Protein AF-A0A963MP16-F1 (afdb_monomer_lite)

Foldseek 3Di:
DLLVVLLLCLLQQAANVVSNVVCVVCVVVVVVVPPVSVVVSVVVSVVSQVVQCVVPVPCPFSNVLSCQLVLQLQLLCVLVDHPPDRSSLSSLLSNLLQAQLCVVVVLEHPVQSVSSVVSSVSSVHQNAGAPPALVSSVVSSQPPPQQDPNFRFHWHGSDGNHIDTDRPRDSVSSSVSNVVRHD

Radius of gyration: 15.46 Å; chains: 1; bounding box: 33×34×42 Å

Structure (mmCIF, N/CA/C/O backbone):
data_AF-A0A963MP16-F1
#
_entry.id   AF-A0A963MP16-F1
#
loop_
_atom_site.group_PDB
_atom_site.id
_atom_site.type_symbol
_atom_site.label_atom_id
_atom_site.label_alt_id
_atom_site.label_comp_id
_atom_site.label_asym_id
_atom_site.label_entity_id
_atom_site.label_seq_id
_atom_site.pdbx_PDB_ins_code
_atom_site.Cartn_x
_atom_site.Cartn_y
_atom_site.Cartn_z
_atom_site.occupancy
_atom_site.B_iso_or_equiv
_atom_site.auth_seq_id
_atom_site.auth_comp_id
_atom_site.auth_asym_id
_atom_site.auth_atom_id
_atom_site.pdbx_PDB_model_num
ATOM 1 N N . LEU A 1 1 ? 16.593 -1.625 -4.462 1.00 77.81 1 LEU A N 1
ATOM 2 C CA . LEU A 1 1 ? 15.639 -1.790 -5.583 1.00 77.81 1 LEU A CA 1
ATOM 3 C C . LEU A 1 1 ? 14.272 -2.203 -5.059 1.00 77.81 1 LEU A C 1
ATOM 5 O O . LEU A 1 1 ? 13.375 -1.383 -5.154 1.00 77.81 1 LEU A O 1
ATOM 9 N N . SER A 1 2 ? 14.132 -3.380 -4.435 1.00 82.12 2 SER A N 1
ATOM 10 C CA . SER A 1 2 ? 12.844 -3.868 -3.907 1.00 82.12 2 SER A CA 1
ATOM 11 C C . SER A 1 2 ? 12.132 -2.881 -2.979 1.00 82.12 2 SER A C 1
ATOM 13 O O . SER A 1 2 ? 10.972 -2.588 -3.225 1.00 82.12 2 SER A O 1
ATOM 15 N N . ALA A 1 3 ? 12.824 -2.253 -2.020 1.00 86.00 3 ALA A N 1
ATOM 16 C CA . ALA A 1 3 ? 12.218 -1.213 -1.175 1.00 86.00 3 ALA A CA 1
ATOM 17 C C . ALA A 1 3 ? 11.587 -0.050 -1.979 1.00 86.00 3 ALA A C 1
ATOM 19 O O . ALA A 1 3 ? 10.528 0.448 -1.624 1.00 86.00 3 ALA A O 1
ATOM 20 N N . GLY A 1 4 ? 12.177 0.348 -3.111 1.00 91.06 4 GLY A N 1
ATOM 21 C CA . GLY A 1 4 ? 11.581 1.367 -3.983 1.00 91.06 4 GLY A CA 1
ATOM 22 C C . GLY A 1 4 ? 10.339 0.875 -4.736 1.00 91.06 4 GLY A C 1
ATOM 23 O O . GLY A 1 4 ? 9.457 1.671 -5.034 1.00 91.06 4 GLY A O 1
ATOM 24 N N . LEU A 1 5 ? 10.232 -0.431 -5.013 1.00 95.44 5 LEU A N 1
ATOM 25 C CA . LEU A 1 5 ? 9.062 -1.011 -5.681 1.00 95.44 5 LEU A CA 1
ATOM 26 C C . LEU A 1 5 ? 7.805 -0.962 -4.808 1.00 95.44 5 LEU A C 1
ATOM 28 O O . LEU A 1 5 ? 6.713 -0.928 -5.363 1.00 95.44 5 LEU A O 1
ATOM 32 N N . ALA A 1 6 ? 7.938 -0.894 -3.479 1.00 97.06 6 ALA A N 1
ATOM 33 C CA . ALA A 1 6 ? 6.789 -0.737 -2.587 1.00 97.06 6 ALA A CA 1
ATOM 34 C C . ALA A 1 6 ? 5.998 0.543 -2.907 1.00 97.06 6 ALA A C 1
ATOM 36 O O . ALA A 1 6 ? 4.781 0.512 -3.080 1.00 97.06 6 ALA A O 1
ATOM 37 N N . GLU A 1 7 ? 6.716 1.651 -3.090 1.00 96.38 7 GLU A N 1
ATOM 38 C CA . GLU A 1 7 ? 6.156 2.945 -3.483 1.00 96.38 7 GLU A CA 1
ATOM 39 C C . GLU A 1 7 ? 5.558 2.923 -4.895 1.00 96.38 7 GLU A C 1
ATOM 41 O O . GLU A 1 7 ? 4.523 3.537 -5.145 1.00 96.38 7 GLU A O 1
ATOM 46 N N . VAL A 1 8 ? 6.183 2.188 -5.819 1.00 97.56 8 VAL A N 1
ATOM 47 C CA . VAL A 1 8 ? 5.689 2.039 -7.196 1.00 97.56 8 VAL A CA 1
ATOM 48 C C . VAL A 1 8 ? 4.368 1.262 -7.223 1.00 97.56 8 VAL A C 1
ATOM 50 O O . VAL A 1 8 ? 3.401 1.714 -7.834 1.00 97.56 8 VAL A O 1
ATOM 53 N N . ILE A 1 9 ? 4.300 0.131 -6.512 1.00 98.38 9 ILE A N 1
ATOM 54 C CA . ILE A 1 9 ? 3.088 -0.694 -6.378 1.00 98.38 9 ILE A CA 1
ATOM 55 C C . ILE A 1 9 ? 1.953 0.116 -5.745 1.00 98.38 9 ILE A C 1
ATOM 57 O O . ILE A 1 9 ? 0.812 0.037 -6.201 1.00 98.38 9 ILE A O 1
ATOM 61 N N . LYS A 1 10 ? 2.266 0.944 -4.741 1.00 97.94 10 LYS A N 1
ATOM 62 C CA . LYS A 1 10 ? 1.294 1.794 -4.047 1.00 97.94 10 LYS A CA 1
ATOM 63 C C . LYS A 1 10 ? 0.477 2.663 -5.005 1.00 97.94 10 LYS A C 1
ATOM 65 O O . LYS A 1 10 ? -0.734 2.726 -4.834 1.00 97.94 10 LYS A O 1
ATOM 70 N N . TYR A 1 11 ? 1.085 3.273 -6.031 1.00 98.06 11 TYR A N 1
ATOM 71 C CA . TYR A 1 11 ? 0.333 4.063 -7.022 1.00 98.06 11 TYR A CA 1
ATOM 72 C C . TYR A 1 11 ? -0.750 3.235 -7.723 1.00 98.06 11 TYR A C 1
ATOM 74 O O . TYR A 1 11 ? -1.887 3.689 -7.861 1.00 98.06 11 TYR A O 1
ATOM 82 N N . GLY A 1 12 ? -0.417 1.998 -8.097 1.00 97.88 12 GLY A N 1
ATOM 83 C CA . GLY A 1 12 ? -1.370 1.085 -8.717 1.00 97.88 12 GLY A CA 1
ATOM 84 C C . GLY A 1 12 ? -2.524 0.708 -7.789 1.00 97.88 12 GLY A C 1
ATOM 85 O O . GLY A 1 12 ? -3.678 0.672 -8.209 1.00 97.88 12 GLY A O 1
ATOM 86 N N . LEU A 1 13 ? -2.227 0.497 -6.505 1.00 98.38 13 LEU A N 1
ATOM 87 C CA . LEU A 1 13 ? -3.234 0.159 -5.498 1.00 98.38 13 LEU A CA 1
ATOM 88 C C . LEU A 1 13 ? -4.189 1.312 -5.194 1.00 98.38 13 LEU A C 1
ATOM 90 O O . LEU A 1 13 ? -5.372 1.065 -4.978 1.00 98.38 13 LEU A O 1
ATOM 94 N N . ILE A 1 14 ? -3.694 2.551 -5.155 1.00 97.75 14 ILE A N 1
ATOM 95 C CA . ILE A 1 14 ? -4.501 3.691 -4.705 1.00 97.75 14 ILE A CA 1
ATOM 96 C C . ILE A 1 14 ? -5.318 4.347 -5.818 1.00 97.75 14 ILE A C 1
ATOM 98 O O . ILE A 1 14 ? -6.361 4.916 -5.500 1.00 97.75 14 ILE A O 1
ATOM 102 N N . ARG A 1 15 ? -4.842 4.322 -7.076 1.00 96.56 15 ARG A N 1
ATOM 103 C CA . ARG A 1 15 ? -5.468 5.094 -8.169 1.00 96.56 15 ARG A CA 1
ATOM 104 C C . ARG A 1 15 ? -5.268 4.577 -9.597 1.00 96.56 15 ARG A C 1
ATOM 106 O O . ARG A 1 15 ? -5.952 5.052 -10.495 1.00 96.56 15 ARG A O 1
ATOM 113 N N . ASP A 1 16 ? -4.326 3.665 -9.842 1.00 98.00 16 ASP A N 1
ATOM 114 C CA . ASP A 1 16 ? -3.892 3.328 -11.209 1.00 98.00 16 ASP A CA 1
ATOM 115 C C . ASP A 1 16 ? -3.919 1.811 -11.482 1.00 98.00 16 ASP A C 1
ATOM 117 O O . ASP A 1 16 ? -2.873 1.158 -11.572 1.00 98.00 16 ASP A O 1
ATOM 121 N N . PRO A 1 17 ? -5.113 1.201 -11.593 1.00 97.38 17 PRO A N 1
ATOM 122 C CA . PRO A 1 17 ? -5.241 -0.250 -11.718 1.00 97.38 17 PRO A CA 1
ATOM 123 C C . PRO A 1 17 ? -4.599 -0.801 -13.001 1.00 97.38 17 PRO A C 1
ATOM 125 O O . PRO A 1 17 ? -4.099 -1.926 -12.995 1.00 97.38 17 PRO A O 1
ATOM 128 N N . GLU A 1 18 ? -4.545 -0.018 -14.084 1.00 98.25 18 GLU A N 1
ATOM 129 C CA . GLU A 1 18 ? -3.831 -0.396 -15.311 1.00 98.25 18 GLU A CA 1
ATOM 130 C C . GLU A 1 18 ? -2.319 -0.477 -15.075 1.00 98.25 18 GLU A C 1
ATOM 132 O O . GLU A 1 18 ? -1.667 -1.426 -15.522 1.00 98.25 18 GLU A O 1
ATOM 137 N N . PHE A 1 19 ? -1.755 0.467 -14.313 1.00 98.50 19 PHE A N 1
ATOM 138 C CA . PHE A 1 19 ? -0.355 0.393 -13.909 1.00 98.50 19 PHE A CA 1
ATOM 139 C C . PHE A 1 19 ? -0.088 -0.814 -13.008 1.00 98.50 19 PHE A C 1
ATOM 141 O O . PHE A 1 19 ? 0.927 -1.485 -13.188 1.00 98.50 19 PHE A O 1
ATOM 148 N N . LEU A 1 20 ? -1.007 -1.160 -12.103 1.00 98.44 20 LEU A N 1
ATOM 149 C CA . LEU A 1 20 ? -0.878 -2.375 -11.295 1.00 98.44 20 LEU A CA 1
ATOM 150 C C . LEU A 1 20 ? -0.812 -3.638 -12.168 1.00 98.44 20 LEU A C 1
ATOM 152 O O . LEU A 1 20 ? 0.081 -4.462 -11.978 1.00 98.44 20 LEU A O 1
ATOM 156 N N . VAL A 1 21 ? -1.704 -3.765 -13.155 1.00 98.50 21 VAL A N 1
ATOM 157 C CA . VAL A 1 21 ? -1.689 -4.883 -14.118 1.00 98.50 21 VAL A CA 1
ATOM 158 C C . VAL A 1 21 ? -0.368 -4.926 -14.888 1.00 98.50 21 VAL A C 1
ATOM 160 O O . VAL A 1 21 ? 0.222 -5.993 -15.071 1.00 98.50 21 VAL A O 1
ATOM 163 N N . TRP A 1 22 ? 0.146 -3.768 -15.307 1.00 98.69 22 TRP A N 1
ATOM 164 C CA . TRP A 1 22 ? 1.447 -3.703 -15.965 1.00 98.69 22 TRP A CA 1
ATOM 165 C C . TRP A 1 22 ? 2.585 -4.160 -15.042 1.00 98.69 22 TRP A C 1
ATOM 167 O O . TRP A 1 22 ? 3.465 -4.901 -15.490 1.00 98.69 22 TRP A O 1
ATOM 177 N N . LEU A 1 23 ? 2.565 -3.764 -13.763 1.00 98.44 23 LEU A N 1
ATOM 178 C CA . LEU A 1 23 ? 3.561 -4.179 -12.769 1.00 98.44 23 LEU A CA 1
ATOM 179 C C . LEU A 1 23 ? 3.548 -5.696 -12.585 1.00 98.44 23 LEU A C 1
ATOM 181 O O . LEU A 1 23 ? 4.609 -6.312 -12.598 1.00 98.44 23 LEU A O 1
ATOM 185 N N . GLU A 1 24 ? 2.372 -6.315 -12.499 1.00 98.38 24 GLU A N 1
ATOM 186 C CA . GLU A 1 24 ? 2.233 -7.771 -12.390 1.00 98.38 24 GLU A CA 1
ATOM 187 C C . GLU A 1 24 ? 2.873 -8.511 -13.571 1.00 98.38 24 GLU A C 1
ATOM 189 O O . GLU A 1 24 ? 3.530 -9.540 -13.372 1.00 98.38 24 GLU A O 1
ATOM 194 N N . ALA A 1 25 ? 2.729 -7.970 -14.783 1.00 98.38 25 ALA A N 1
ATOM 195 C CA . ALA A 1 25 ? 3.295 -8.542 -16.000 1.00 98.38 25 ALA A CA 1
ATOM 196 C C . ALA A 1 25 ? 4.805 -8.281 -16.166 1.00 98.38 25 ALA A C 1
ATOM 198 O O . ALA A 1 25 ? 5.495 -9.082 -16.792 1.00 98.38 25 ALA A O 1
ATOM 199 N N . ASN A 1 26 ? 5.336 -7.181 -15.617 1.00 98.38 26 ASN A N 1
ATOM 200 C CA . ASN A 1 26 ? 6.710 -6.722 -15.880 1.00 98.38 26 ASN A CA 1
ATOM 201 C C . ASN A 1 26 ? 7.639 -6.764 -14.658 1.00 98.38 26 ASN A C 1
ATOM 203 O O . ASN A 1 26 ? 8.798 -6.356 -14.757 1.00 98.38 26 ASN A O 1
ATOM 207 N N . LEU A 1 27 ? 7.180 -7.271 -13.513 1.00 97.69 27 LEU A N 1
ATOM 208 C CA . LEU A 1 27 ? 7.961 -7.253 -12.276 1.00 97.69 27 LEU A CA 1
ATOM 209 C C . LEU A 1 27 ? 9.330 -7.928 -12.407 1.00 97.69 27 LEU A C 1
ATOM 211 O O . LEU A 1 27 ? 10.323 -7.401 -11.911 1.00 97.69 27 LEU A O 1
ATOM 215 N N . ASP A 1 28 ? 9.408 -9.055 -13.113 1.00 97.31 28 ASP A N 1
ATOM 216 C CA . ASP A 1 28 ? 10.670 -9.778 -13.293 1.00 97.31 28 ASP A CA 1
ATOM 217 C C . ASP A 1 28 ? 11.686 -8.951 -14.100 1.00 97.31 28 ASP A C 1
ATOM 219 O O . ASP A 1 28 ? 12.875 -8.942 -13.778 1.00 97.31 28 ASP A O 1
ATOM 223 N N . ARG A 1 29 ? 11.216 -8.155 -15.074 1.00 98.12 29 ARG A N 1
ATOM 224 C CA . ARG A 1 29 ? 12.050 -7.185 -15.805 1.00 98.12 29 ARG A CA 1
ATOM 225 C C . ARG A 1 29 ? 12.538 -6.066 -14.887 1.00 98.12 29 ARG A C 1
ATOM 227 O O . ARG A 1 29 ? 13.715 -5.711 -14.931 1.00 98.12 29 ARG A O 1
ATOM 234 N N . LEU A 1 30 ? 11.665 -5.545 -14.019 1.00 97.75 30 LEU A N 1
ATOM 235 C CA . LEU A 1 30 ? 12.040 -4.526 -13.032 1.00 97.75 30 LEU A CA 1
ATOM 236 C C . LEU A 1 30 ? 13.117 -5.047 -12.076 1.00 97.75 30 LEU A C 1
ATOM 238 O O . LEU A 1 30 ? 14.115 -4.366 -11.850 1.00 97.75 30 LEU A O 1
ATOM 242 N N . LEU A 1 31 ? 12.961 -6.269 -11.560 1.00 96.50 31 LEU A N 1
ATOM 243 C CA . LEU A 1 31 ? 13.938 -6.911 -10.674 1.00 96.50 31 LEU A CA 1
ATOM 244 C C . LEU A 1 31 ? 15.270 -7.195 -11.382 1.00 96.50 31 LEU A C 1
ATOM 246 O O . LEU A 1 31 ? 16.328 -7.058 -10.762 1.00 96.50 31 LEU A O 1
ATOM 250 N N . ALA A 1 32 ? 15.228 -7.519 -12.677 1.00 97.06 32 ALA A N 1
ATOM 251 C CA . ALA A 1 32 ? 16.401 -7.669 -13.537 1.00 97.06 32 ALA A CA 1
ATOM 252 C C . ALA A 1 32 ? 17.049 -6.330 -13.947 1.00 97.06 32 ALA A C 1
ATOM 254 O O . ALA A 1 32 ? 18.083 -6.336 -14.611 1.00 97.06 32 ALA A O 1
ATOM 255 N N . ARG A 1 33 ? 16.485 -5.190 -13.520 1.00 96.62 33 ARG A N 1
ATOM 256 C CA . ARG A 1 33 ? 16.935 -3.829 -13.860 1.00 96.62 33 ARG A CA 1
ATOM 257 C C . ARG A 1 33 ? 16.920 -3.534 -15.360 1.00 96.62 33 ARG A C 1
ATOM 259 O O . ARG A 1 33 ? 17.758 -2.782 -15.858 1.00 96.62 33 ARG A O 1
ATOM 266 N N . ASP A 1 34 ? 15.954 -4.107 -16.066 1.00 98.38 34 ASP A N 1
ATOM 267 C CA . ASP A 1 34 ? 15.693 -3.773 -17.460 1.00 98.38 34 ASP A CA 1
ATOM 268 C C . ASP A 1 34 ? 15.442 -2.264 -17.606 1.00 98.38 34 ASP A C 1
ATOM 270 O O . ASP A 1 34 ? 14.593 -1.690 -16.921 1.00 98.38 34 ASP A O 1
ATOM 274 N N . THR A 1 35 ? 16.219 -1.603 -18.467 1.00 97.88 35 THR A N 1
ATOM 275 C CA . THR A 1 35 ? 16.249 -0.133 -18.529 1.00 97.88 35 THR A CA 1
ATOM 276 C C . THR A 1 35 ? 14.927 0.448 -19.025 1.00 97.88 35 THR A C 1
ATOM 278 O O . THR A 1 35 ? 14.474 1.456 -18.487 1.00 97.88 35 THR A O 1
ATOM 281 N N . GLU A 1 36 ? 14.277 -0.201 -19.993 1.00 98.00 36 GLU A N 1
ATOM 282 C CA . GLU A 1 36 ? 12.985 0.247 -20.522 1.00 98.00 36 GLU A CA 1
ATOM 283 C C . GLU A 1 36 ? 11.870 0.097 -19.485 1.00 98.00 36 GLU A C 1
ATOM 285 O O . GLU A 1 36 ? 11.121 1.045 -19.244 1.00 98.00 36 GLU A O 1
ATOM 290 N N . ALA A 1 37 ? 11.790 -1.062 -18.821 1.00 98.06 37 ALA A N 1
ATOM 291 C CA . ALA A 1 37 ? 10.804 -1.287 -17.771 1.00 98.06 37 ALA A CA 1
ATOM 292 C C . ALA A 1 37 ? 10.986 -0.303 -16.605 1.00 98.06 37 ALA A C 1
ATOM 294 O O . ALA A 1 37 ? 10.009 0.269 -16.120 1.00 98.06 37 ALA A O 1
ATOM 295 N N . LEU A 1 38 ? 12.231 -0.065 -16.171 1.00 98.12 38 LEU A N 1
ATOM 296 C CA . LEU A 1 38 ? 12.522 0.908 -15.117 1.00 98.12 38 LEU A CA 1
ATOM 297 C C . LEU A 1 38 ? 12.128 2.328 -15.529 1.00 98.12 38 LEU A C 1
ATOM 299 O O . LEU A 1 38 ? 11.462 3.011 -14.753 1.00 98.12 38 LEU A O 1
ATOM 303 N N . ALA A 1 39 ? 12.510 2.769 -16.731 1.00 98.06 39 ALA A N 1
ATOM 304 C CA . ALA A 1 39 ? 12.187 4.105 -17.223 1.00 98.06 39 ALA A CA 1
ATOM 305 C C . ALA A 1 39 ? 10.671 4.334 -17.262 1.00 98.06 39 ALA A C 1
ATOM 307 O O . ALA A 1 39 ? 10.191 5.343 -16.744 1.00 98.06 39 ALA A O 1
ATOM 308 N N . TRP A 1 40 ? 9.917 3.365 -17.787 1.00 98.31 40 TRP A N 1
ATOM 309 C CA . TRP A 1 40 ? 8.463 3.455 -17.864 1.00 98.31 40 TRP A CA 1
ATOM 310 C C . TRP A 1 40 ? 7.807 3.482 -16.475 1.00 98.31 40 TRP A C 1
ATOM 312 O O . TRP A 1 40 ? 6.962 4.336 -16.204 1.00 98.31 40 TRP A O 1
ATOM 322 N N . ALA A 1 41 ? 8.231 2.605 -15.556 1.00 98.12 41 ALA A N 1
ATOM 323 C CA . ALA A 1 41 ? 7.688 2.566 -14.197 1.00 98.12 41 ALA A CA 1
ATOM 324 C C . ALA A 1 41 ? 7.979 3.858 -13.415 1.00 98.12 41 ALA A C 1
ATOM 326 O O . ALA A 1 41 ? 7.116 4.343 -12.679 1.00 98.12 41 ALA A O 1
ATOM 327 N N . ILE A 1 42 ? 9.173 4.434 -13.588 1.00 97.88 42 ILE A N 1
ATOM 328 C CA . ILE A 1 42 ? 9.552 5.718 -12.984 1.00 97.88 42 ILE A CA 1
ATOM 329 C C . ILE A 1 42 ? 8.699 6.846 -13.564 1.00 97.88 42 ILE A C 1
ATOM 331 O O . ILE A 1 42 ? 8.101 7.597 -12.796 1.00 97.88 42 ILE A O 1
ATOM 335 N N . GLU A 1 43 ? 8.589 6.945 -14.891 1.00 98.31 43 GLU A N 1
ATOM 336 C CA . GLU A 1 43 ? 7.782 7.979 -15.545 1.00 98.31 43 GLU A CA 1
ATOM 337 C C . GLU A 1 43 ? 6.320 7.915 -15.083 1.00 98.31 43 GLU A C 1
ATOM 339 O O . GLU A 1 43 ? 5.742 8.931 -14.683 1.00 98.31 43 GLU A O 1
ATOM 344 N N . ARG A 1 44 ? 5.728 6.713 -15.066 1.00 98.31 44 ARG A N 1
ATOM 345 C CA . ARG A 1 44 ? 4.338 6.520 -14.642 1.00 98.31 44 ARG A CA 1
ATOM 346 C C . ARG A 1 44 ? 4.139 6.848 -13.162 1.00 98.31 44 ARG A C 1
ATOM 348 O O . ARG A 1 44 ? 3.129 7.456 -12.809 1.00 98.31 44 ARG A O 1
ATOM 355 N N . SER A 1 45 ? 5.113 6.530 -12.310 1.00 97.94 45 SER A N 1
ATOM 356 C CA . SER A 1 45 ? 5.102 6.902 -10.887 1.00 97.94 45 SER A CA 1
ATOM 357 C C . SER A 1 45 ? 5.185 8.419 -10.689 1.00 97.94 45 SER A C 1
ATOM 359 O O . SER A 1 45 ? 4.416 8.991 -9.915 1.00 97.94 45 SER A O 1
ATOM 361 N N . CYS A 1 46 ? 6.078 9.098 -11.418 1.00 97.81 46 CYS A N 1
ATOM 362 C CA . CYS A 1 46 ? 6.197 10.555 -11.395 1.00 97.81 46 CYS A CA 1
ATOM 363 C C . CYS A 1 46 ? 4.903 11.233 -11.850 1.00 97.81 46 CYS A C 1
ATOM 365 O O . CYS A 1 46 ? 4.457 12.179 -11.203 1.00 97.81 46 CYS A O 1
ATOM 367 N N . ARG A 1 47 ? 4.279 10.725 -12.918 1.00 97.75 47 ARG A N 1
ATOM 368 C CA . ARG A 1 47 ? 2.997 11.225 -13.422 1.00 97.75 47 ARG A CA 1
ATOM 369 C C . ARG A 1 47 ? 1.887 11.079 -12.384 1.00 97.75 47 ARG A C 1
ATOM 371 O O . ARG A 1 47 ? 1.220 12.061 -12.082 1.00 97.75 47 ARG A O 1
ATOM 378 N N . ASN A 1 48 ? 1.765 9.899 -11.771 1.00 96.94 48 ASN A N 1
ATOM 379 C CA . ASN A 1 48 ? 0.805 9.663 -10.694 1.00 96.94 48 ASN A CA 1
ATOM 380 C C . ASN A 1 48 ? 0.980 10.658 -9.541 1.00 96.94 48 ASN A C 1
ATOM 382 O O . ASN A 1 48 ? 0.016 11.273 -9.093 1.00 96.94 48 ASN A O 1
ATOM 386 N N . LYS A 1 49 ? 2.218 10.851 -9.074 1.00 94.50 49 LYS A N 1
ATOM 387 C CA . LYS A 1 49 ? 2.503 11.795 -7.992 1.00 94.50 49 LYS A CA 1
ATOM 388 C C . LYS A 1 49 ? 2.188 13.237 -8.385 1.00 94.50 49 LYS A C 1
ATOM 390 O O . LYS A 1 49 ? 1.642 13.971 -7.571 1.00 94.50 49 LYS A O 1
ATOM 395 N N . ALA A 1 50 ? 2.544 13.641 -9.602 1.00 94.56 50 ALA A N 1
ATOM 396 C CA . ALA A 1 50 ? 2.304 14.993 -10.092 1.00 94.56 50 ALA A CA 1
ATOM 397 C C . ALA A 1 50 ? 0.806 15.307 -10.181 1.00 94.56 50 ALA A C 1
ATOM 399 O O . ALA A 1 50 ? 0.391 16.362 -9.717 1.00 94.56 50 ALA A O 1
ATOM 400 N N . GLU A 1 51 ? -0.001 14.384 -10.710 1.00 93.75 51 GLU A N 1
ATOM 401 C CA . GLU A 1 51 ? -1.458 14.539 -10.790 1.00 93.75 51 GLU A CA 1
ATOM 402 C C . GLU A 1 51 ? -2.086 14.676 -9.399 1.00 93.75 51 GLU A C 1
ATOM 404 O O . GLU A 1 51 ? -2.858 15.599 -9.162 1.00 93.75 51 GLU A O 1
ATOM 409 N N . VAL A 1 52 ? -1.689 13.812 -8.462 1.00 91.44 52 VAL A N 1
ATOM 410 C CA . VAL A 1 52 ? -2.179 13.839 -7.079 1.00 91.44 52 VAL A CA 1
ATOM 411 C C . VAL A 1 52 ? -1.791 15.135 -6.357 1.00 91.44 52 VAL A C 1
ATOM 413 O O . VAL A 1 52 ? -2.609 15.728 -5.660 1.00 91.44 52 VAL A O 1
ATOM 416 N N . VAL A 1 53 ? -0.546 15.597 -6.514 1.00 91.19 53 VAL A N 1
ATOM 417 C CA . VAL A 1 53 ? -0.079 16.849 -5.893 1.00 91.19 53 VAL A CA 1
ATOM 418 C C . VAL A 1 53 ? -0.758 18.066 -6.520 1.00 91.19 53 VAL A C 1
ATOM 420 O O . VAL A 1 53 ? -1.084 19.000 -5.798 1.00 91.19 53 VAL A O 1
ATOM 423 N N . ALA A 1 54 ? -0.994 18.059 -7.834 1.00 91.12 54 ALA A N 1
ATOM 424 C CA . ALA A 1 54 ? -1.699 19.140 -8.520 1.00 91.12 54 ALA A CA 1
ATOM 425 C C . ALA A 1 54 ? -3.184 19.211 -8.130 1.00 91.12 54 ALA A C 1
ATOM 427 O O . ALA A 1 54 ? -3.753 20.299 -8.090 1.00 91.12 54 ALA A O 1
ATOM 428 N N . ALA A 1 55 ? -3.810 18.068 -7.840 1.00 87.81 55 ALA A N 1
ATOM 429 C CA . ALA A 1 55 ? -5.189 18.007 -7.364 1.00 87.81 55 ALA A CA 1
ATOM 430 C C . ALA A 1 55 ? -5.335 18.438 -5.891 1.00 87.81 55 ALA A C 1
ATOM 432 O O . ALA A 1 55 ? -6.392 18.937 -5.502 1.00 87.81 55 ALA A O 1
ATOM 433 N N . ASP A 1 56 ? -4.290 18.265 -5.073 1.00 87.38 56 ASP A N 1
ATOM 434 C CA . ASP A 1 56 ? -4.300 18.564 -3.638 1.00 87.38 56 ASP A CA 1
ATOM 435 C C . ASP A 1 56 ? -2.904 18.959 -3.116 1.00 87.38 56 ASP A C 1
ATOM 437 O O . ASP A 1 56 ? -2.121 18.138 -2.623 1.00 87.38 56 ASP A O 1
ATOM 441 N N . GLU A 1 57 ? -2.585 20.252 -3.193 1.00 78.38 57 GLU A N 1
ATOM 442 C CA . GLU A 1 57 ? -1.283 20.767 -2.754 1.00 78.38 57 GLU A CA 1
ATOM 443 C C . GLU A 1 57 ? -1.093 20.690 -1.228 1.00 78.38 57 GLU A C 1
ATOM 445 O O . GLU A 1 57 ? 0.042 20.531 -0.762 1.00 78.38 57 GLU A O 1
ATOM 450 N N . THR A 1 58 ? -2.179 20.767 -0.446 1.00 78.81 58 THR A N 1
ATOM 451 C CA . THR A 1 58 ? -2.153 20.900 1.023 1.00 78.81 58 THR A CA 1
ATOM 452 C C . THR A 1 58 ? -2.212 19.571 1.782 1.00 78.81 58 THR A C 1
ATOM 454 O O . THR A 1 58 ? -2.135 19.584 3.010 1.00 78.81 58 THR A O 1
ATOM 457 N N . GLU A 1 59 ? -2.290 18.432 1.080 1.00 79.31 59 GLU A N 1
ATOM 458 C CA . GLU A 1 59 ? -2.353 17.079 1.665 1.00 79.31 59 GLU A CA 1
ATOM 459 C C . GLU A 1 59 ? -3.580 16.848 2.565 1.00 79.31 59 GLU A C 1
ATOM 461 O O . GLU A 1 59 ? -3.5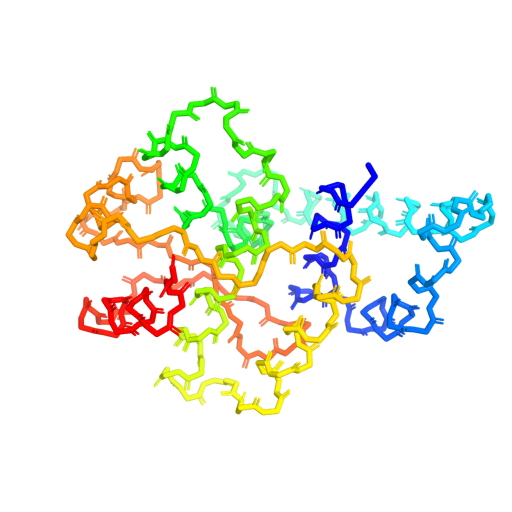48 16.054 3.505 1.00 79.31 59 GLU A O 1
ATOM 466 N N . GLN A 1 60 ? -4.689 17.535 2.286 1.00 74.38 60 GLN A N 1
ATOM 467 C CA . GLN A 1 60 ? -5.930 17.381 3.056 1.00 74.38 60 GLN A CA 1
ATOM 468 C C . GLN A 1 60 ? -6.945 16.442 2.382 1.00 74.38 60 GLN A C 1
ATOM 470 O O . GLN A 1 60 ? -7.912 16.024 3.025 1.00 74.38 60 GLN A O 1
ATOM 475 N N . GLY A 1 61 ? -6.709 16.073 1.120 1.00 82.06 61 GLY A N 1
ATOM 476 C CA . GLY A 1 61 ? -7.560 15.242 0.273 1.00 82.06 61 GLY A CA 1
ATOM 477 C C . GLY A 1 61 ? -6.773 14.145 -0.454 1.00 82.06 61 GLY A C 1
ATOM 478 O O . GLY A 1 61 ? -6.292 13.199 0.173 1.00 82.06 61 GLY A O 1
ATOM 479 N N . GLU A 1 62 ? -6.688 14.229 -1.785 1.00 83.56 62 GLU A N 1
ATOM 480 C CA . GLU A 1 62 ? -6.133 13.170 -2.644 1.00 83.56 62 GLU A CA 1
ATOM 481 C C . GLU A 1 62 ? -4.659 12.868 -2.343 1.00 83.56 62 GLU A C 1
ATOM 483 O O . GLU A 1 62 ? -4.243 11.706 -2.351 1.00 83.56 62 GLU A O 1
ATOM 488 N N . ARG A 1 63 ? -3.859 13.881 -1.991 1.00 88.38 63 ARG A N 1
ATOM 489 C CA . ARG A 1 63 ? -2.429 13.690 -1.726 1.00 88.38 63 ARG A CA 1
ATOM 490 C C . ARG A 1 63 ? -2.165 12.869 -0.483 1.00 88.38 63 ARG A C 1
ATOM 492 O O . ARG A 1 63 ? -1.186 12.122 -0.439 1.00 88.38 63 ARG A O 1
ATOM 499 N N . ALA A 1 64 ? -3.078 12.894 0.474 1.00 90.00 64 ALA A N 1
ATOM 500 C CA . ALA A 1 64 ? -2.952 12.053 1.640 1.00 90.00 64 ALA A CA 1
ATOM 501 C C . ALA A 1 64 ? -3.108 10.554 1.319 1.00 90.00 64 ALA A C 1
ATOM 503 O O . ALA A 1 64 ? -2.601 9.740 2.087 1.00 90.00 64 ALA A O 1
ATOM 504 N N . LEU A 1 65 ? -3.712 10.166 0.184 1.00 94.25 65 LEU A N 1
ATOM 505 C CA . LEU A 1 65 ? -3.820 8.763 -0.250 1.00 94.25 65 LEU A CA 1
ATOM 506 C C . LEU A 1 65 ? -2.458 8.133 -0.575 1.00 94.25 65 LEU A C 1
ATOM 508 O O . LEU A 1 65 ? -2.300 6.915 -0.490 1.00 94.25 65 LEU A O 1
ATOM 512 N N . LEU A 1 66 ? -1.433 8.952 -0.843 1.00 93.94 66 LEU A N 1
ATOM 513 C CA . LEU A 1 66 ? -0.045 8.493 -0.958 1.00 93.94 66 LEU A CA 1
ATOM 514 C C . LEU A 1 66 ? 0.466 7.844 0.336 1.00 93.94 66 LEU A C 1
ATOM 516 O O . LEU A 1 66 ? 1.508 7.202 0.323 1.00 93.94 66 LEU A O 1
ATOM 520 N N . ASN A 1 67 ? -0.259 7.976 1.444 1.00 95.25 67 ASN A N 1
ATOM 521 C CA . ASN A 1 67 ? 0.092 7.383 2.722 1.00 95.25 67 ASN A CA 1
ATOM 522 C C . ASN A 1 67 ? -0.480 5.970 2.949 1.00 95.25 67 ASN A C 1
ATOM 524 O O . ASN A 1 67 ? -0.467 5.498 4.090 1.00 95.25 67 ASN A O 1
ATOM 528 N N . LEU A 1 68 ? -0.982 5.274 1.919 1.00 97.81 68 LEU A N 1
ATOM 529 C CA . LEU A 1 68 ? -1.336 3.852 2.046 1.00 97.81 68 LEU A CA 1
ATOM 530 C C . LEU A 1 68 ? -0.165 3.069 2.666 1.00 97.81 68 LEU A C 1
ATOM 532 O O . LEU A 1 68 ? 0.986 3.209 2.253 1.00 97.81 68 LEU A O 1
ATOM 536 N N . GLY A 1 69 ? -0.464 2.306 3.718 1.00 97.31 69 GLY A N 1
ATOM 537 C CA . GLY A 1 69 ? 0.513 1.521 4.473 1.00 97.31 69 GLY A CA 1
ATOM 538 C C . GLY A 1 69 ? 1.451 2.314 5.392 1.00 97.31 69 GLY A C 1
ATOM 539 O O . GLY A 1 69 ? 2.082 1.704 6.247 1.00 97.31 69 GLY A O 1
ATOM 540 N N . HIS A 1 70 ? 1.519 3.647 5.298 1.00 96.31 70 HIS A N 1
ATOM 541 C CA . HIS A 1 70 ? 2.526 4.441 6.020 1.00 96.31 70 HIS A CA 1
ATOM 542 C C . HIS A 1 70 ? 2.278 4.498 7.523 1.00 96.31 70 HIS A C 1
ATOM 544 O O . HIS A 1 70 ? 3.226 4.404 8.286 1.00 96.31 70 HIS A O 1
ATOM 550 N N . THR A 1 71 ? 1.025 4.598 7.977 1.00 95.31 71 THR A N 1
ATOM 551 C CA . THR A 1 71 ? 0.736 4.647 9.422 1.00 95.31 71 THR A CA 1
ATOM 552 C C . THR A 1 71 ? 1.227 3.383 10.135 1.00 95.31 71 THR A C 1
ATOM 554 O O . THR A 1 71 ? 1.842 3.462 11.193 1.00 95.31 71 THR A O 1
ATOM 557 N N . PHE A 1 72 ? 1.015 2.214 9.525 1.00 96.81 72 PHE A N 1
ATOM 558 C CA . PHE A 1 72 ? 1.544 0.946 10.027 1.00 96.81 72 PHE A CA 1
ATOM 559 C C . PHE A 1 72 ? 3.059 0.831 9.800 1.00 96.81 72 PHE A C 1
ATOM 561 O O . PHE A 1 72 ? 3.778 0.407 10.698 1.00 96.81 72 PHE A O 1
ATOM 568 N N . GLY A 1 73 ? 3.557 1.248 8.632 1.00 96.62 73 GLY A N 1
ATOM 569 C CA . GLY A 1 73 ? 4.982 1.223 8.295 1.00 96.62 73 GLY A CA 1
ATOM 570 C C . GLY A 1 73 ? 5.835 2.051 9.258 1.00 96.62 73 GLY A C 1
ATOM 571 O O . GLY A 1 73 ? 6.797 1.536 9.813 1.00 96.62 73 GLY A O 1
ATOM 572 N N . HIS A 1 74 ? 5.431 3.282 9.568 1.00 95.50 74 HIS A N 1
ATOM 573 C CA . HIS A 1 74 ?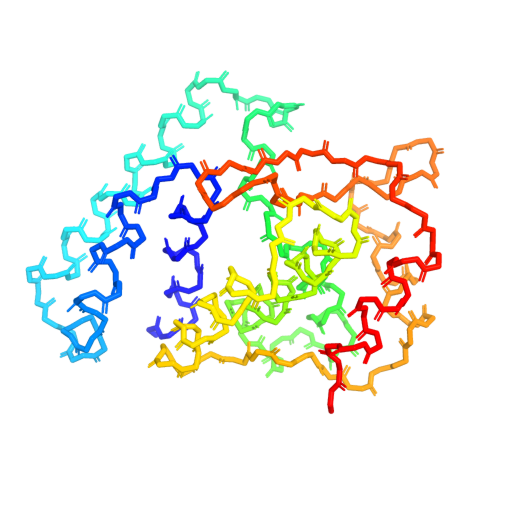 6.122 4.123 10.547 1.00 95.50 74 HIS A CA 1
ATOM 574 C C . HIS A 1 74 ? 6.122 3.502 11.950 1.00 95.50 74 HIS A C 1
ATOM 576 O O . HIS A 1 74 ? 7.105 3.640 12.681 1.00 95.50 74 HIS A O 1
ATOM 582 N N . ALA A 1 75 ? 5.053 2.789 12.330 1.00 95.69 75 ALA A N 1
ATOM 583 C CA . ALA A 1 75 ? 5.026 2.042 13.583 1.00 95.69 75 ALA A CA 1
ATOM 584 C C . ALA A 1 75 ? 6.043 0.887 13.575 1.00 95.69 75 ALA A C 1
ATOM 586 O O . ALA A 1 75 ? 6.723 0.681 14.576 1.00 95.69 75 ALA A O 1
ATOM 587 N N . ILE A 1 76 ? 6.214 0.186 12.447 1.00 96.62 76 ILE A N 1
ATOM 588 C CA . ILE A 1 76 ? 7.258 -0.840 12.268 1.00 96.62 76 ILE A CA 1
ATOM 589 C C . ILE A 1 76 ? 8.654 -0.219 12.382 1.00 96.62 76 ILE A C 1
ATOM 591 O O . ILE A 1 76 ? 9.458 -0.683 13.187 1.00 96.62 76 ILE A O 1
ATOM 595 N N . GLU A 1 77 ? 8.928 0.848 11.627 1.00 95.69 77 GLU A N 1
ATOM 596 C CA . GLU A 1 77 ? 10.227 1.536 11.632 1.00 95.69 77 GLU A CA 1
ATOM 597 C C . GLU A 1 77 ? 10.590 2.040 13.035 1.00 95.69 77 GLU A C 1
ATOM 599 O O . GLU A 1 77 ? 11.697 1.817 13.522 1.00 95.69 77 GLU A O 1
ATOM 604 N N . THR A 1 78 ? 9.636 2.669 13.724 1.00 94.56 78 THR A N 1
ATOM 605 C CA . THR A 1 78 ? 9.853 3.189 15.079 1.00 94.56 78 THR A CA 1
ATOM 606 C C . THR A 1 78 ? 9.993 2.066 16.106 1.00 94.56 78 THR A C 1
ATOM 608 O O . THR A 1 78 ? 10.780 2.182 17.043 1.00 94.56 78 THR A O 1
ATOM 611 N N . GLY A 1 79 ? 9.223 0.986 15.963 1.00 93.69 79 GLY A N 1
ATOM 612 C CA . GLY A 1 79 ? 9.175 -0.100 16.936 1.00 93.69 79 GLY A CA 1
ATOM 613 C C . GLY A 1 79 ? 10.384 -1.033 16.886 1.00 93.69 79 GLY A C 1
ATOM 614 O O . GLY A 1 79 ? 10.830 -1.479 17.941 1.00 93.69 79 GLY A O 1
ATOM 615 N N . LEU A 1 80 ? 10.940 -1.285 15.696 1.00 92.38 80 LEU A N 1
ATOM 616 C CA . LEU A 1 80 ? 12.193 -2.034 15.535 1.00 92.38 80 LEU A CA 1
ATOM 617 C C . LEU A 1 80 ? 13.434 -1.171 15.792 1.00 92.38 80 LEU A C 1
ATOM 619 O O . LEU A 1 80 ? 14.461 -1.686 16.225 1.00 92.38 80 LEU A O 1
ATOM 623 N N . GLY A 1 81 ? 13.325 0.136 15.557 1.00 87.94 81 GLY A N 1
ATOM 624 C CA . GLY A 1 81 ? 14.447 1.061 15.535 1.00 87.94 81 GLY A CA 1
ATOM 625 C C . GLY A 1 81 ? 14.787 1.466 14.102 1.00 87.94 81 GLY A C 1
ATOM 626 O O . GLY A 1 81 ? 14.838 0.643 13.185 1.00 87.94 81 GLY A O 1
ATOM 627 N N . TYR A 1 82 ? 15.015 2.765 13.907 1.00 81.56 82 TYR A N 1
ATOM 628 C CA . TYR A 1 82 ? 15.279 3.327 12.587 1.00 81.56 82 TYR A CA 1
ATOM 629 C C . TYR A 1 82 ? 16.499 2.673 11.929 1.00 81.56 82 TYR A C 1
ATOM 631 O O . TYR A 1 82 ? 17.603 2.722 12.469 1.00 81.56 82 TYR A O 1
ATOM 639 N N . GLY A 1 83 ? 16.294 2.122 10.731 1.00 82.56 83 GLY A N 1
ATOM 640 C CA . GLY A 1 83 ? 17.343 1.506 9.917 1.00 82.56 83 GLY A CA 1
ATOM 641 C C . GLY A 1 83 ? 17.393 -0.023 9.964 1.00 82.56 83 GLY A C 1
ATOM 642 O O . GLY A 1 83 ? 18.077 -0.595 9.120 1.00 82.56 83 GLY A O 1
ATOM 643 N N . GLU A 1 84 ? 16.654 -0.680 10.866 1.00 89.62 84 GLU A N 1
ATOM 644 C CA . GLU A 1 84 ? 16.547 -2.151 10.884 1.00 89.62 84 GLU A CA 1
ATOM 645 C C . GLU A 1 84 ? 15.800 -2.680 9.655 1.00 89.62 84 GLU A C 1
ATOM 647 O O . GLU A 1 84 ? 16.205 -3.663 9.039 1.00 89.62 84 GLU A O 1
ATOM 652 N N . TRP A 1 85 ? 14.710 -2.007 9.285 1.00 94.38 85 TRP A N 1
ATOM 653 C CA . TRP A 1 85 ? 13.990 -2.229 8.035 1.00 94.38 85 TRP A CA 1
ATOM 654 C C . TRP A 1 85 ? 14.162 -1.019 7.132 1.00 94.38 85 TRP A C 1
ATOM 656 O O . TRP A 1 85 ? 14.157 0.130 7.585 1.00 94.38 85 TRP A O 1
ATOM 666 N N . LEU A 1 86 ? 14.274 -1.268 5.832 1.00 95.88 86 LEU A N 1
ATOM 667 C CA . LEU A 1 86 ? 14.160 -0.209 4.846 1.00 95.88 86 LEU A CA 1
ATOM 668 C C . LEU A 1 86 ? 12.723 0.320 4.850 1.00 95.88 86 LEU A C 1
ATOM 670 O O . LEU A 1 86 ? 11.768 -0.447 4.951 1.00 95.88 86 LEU A O 1
ATOM 674 N N . HIS A 1 87 ? 12.558 1.621 4.627 1.00 96.19 87 HIS A N 1
ATOM 675 C CA . HIS A 1 87 ? 11.239 2.258 4.591 1.00 96.19 87 HIS A CA 1
ATOM 676 C C . HIS A 1 87 ? 10.229 1.511 3.699 1.00 96.19 87 HIS A C 1
ATOM 678 O O . HIS A 1 87 ? 9.114 1.211 4.110 1.00 96.19 87 HIS A O 1
ATOM 684 N N . GLY A 1 88 ? 10.644 1.109 2.494 1.00 96.69 88 GLY A N 1
ATOM 685 C CA . GLY A 1 88 ? 9.785 0.350 1.582 1.00 96.69 88 GLY A CA 1
ATOM 686 C C . GLY A 1 88 ? 9.376 -1.041 2.080 1.00 96.69 88 GLY A C 1
ATOM 687 O O . GLY A 1 88 ? 8.306 -1.524 1.725 1.00 96.69 88 GLY A O 1
ATOM 688 N N . GLU A 1 89 ? 10.195 -1.686 2.911 1.00 98.12 89 GLU A N 1
ATOM 689 C CA . GLU A 1 89 ? 9.854 -2.969 3.538 1.00 98.12 89 GLU A CA 1
ATOM 690 C C . GLU A 1 89 ? 8.749 -2.776 4.580 1.00 98.12 89 GLU A C 1
ATOM 692 O O . GLU A 1 89 ? 7.760 -3.510 4.588 1.00 98.12 89 GLU A O 1
ATOM 697 N N . ALA A 1 90 ? 8.874 -1.728 5.398 1.00 97.88 90 ALA A N 1
ATOM 698 C CA . ALA A 1 90 ? 7.860 -1.356 6.374 1.00 97.88 90 ALA A CA 1
ATOM 699 C C . ALA A 1 90 ? 6.552 -0.914 5.697 1.00 97.88 90 ALA A C 1
ATOM 701 O O . ALA A 1 90 ? 5.471 -1.323 6.122 1.00 97.88 90 ALA A O 1
ATOM 702 N N . VAL A 1 91 ? 6.630 -0.145 4.605 1.00 98.06 91 VAL A N 1
ATOM 703 C CA . VAL A 1 91 ? 5.462 0.254 3.802 1.00 98.06 91 VAL A CA 1
ATOM 704 C C . VAL A 1 91 ? 4.776 -0.955 3.164 1.00 98.06 91 VAL A C 1
ATOM 706 O O . VAL A 1 91 ? 3.546 -0.990 3.136 1.00 98.06 91 VAL A O 1
ATOM 709 N N . ALA A 1 92 ? 5.513 -1.961 2.685 1.00 98.62 92 ALA A N 1
ATOM 710 C CA . ALA A 1 92 ? 4.919 -3.176 2.122 1.00 98.62 92 ALA A CA 1
ATOM 711 C C . ALA A 1 92 ? 4.119 -3.961 3.178 1.00 98.62 92 ALA A C 1
ATOM 713 O O . ALA A 1 92 ? 2.924 -4.209 2.990 1.00 98.62 92 ALA A O 1
ATOM 714 N N . ALA A 1 93 ? 4.723 -4.251 4.334 1.00 98.50 93 ALA A N 1
ATOM 715 C CA . ALA A 1 93 ? 4.032 -4.918 5.439 1.00 98.50 93 ALA A CA 1
ATOM 716 C C . ALA A 1 93 ? 2.854 -4.079 5.971 1.00 98.50 93 ALA A C 1
ATOM 718 O O . ALA A 1 93 ? 1.759 -4.598 6.198 1.00 98.50 93 ALA A O 1
ATOM 719 N N . GLY A 1 94 ? 3.037 -2.763 6.094 1.00 98.38 94 GLY A N 1
ATOM 720 C CA . GLY A 1 94 ? 1.978 -1.844 6.494 1.00 98.38 94 GLY A CA 1
ATOM 721 C C . GLY A 1 94 ? 0.828 -1.767 5.486 1.00 98.38 94 GLY A C 1
ATOM 722 O O . GLY A 1 94 ? -0.335 -1.644 5.873 1.00 98.38 94 GLY A O 1
ATOM 723 N N . THR A 1 95 ? 1.118 -1.902 4.190 1.00 98.81 95 THR A N 1
ATOM 724 C CA . THR A 1 95 ? 0.094 -1.990 3.138 1.00 98.81 95 THR A CA 1
ATOM 725 C C . THR A 1 95 ? -0.721 -3.272 3.284 1.00 98.81 95 THR A C 1
ATOM 727 O O . THR A 1 95 ? -1.940 -3.226 3.137 1.00 98.81 95 THR A O 1
ATOM 730 N N . MET A 1 96 ? -0.096 -4.393 3.655 1.00 98.88 96 MET A N 1
ATOM 731 C CA . MET A 1 96 ? -0.819 -5.639 3.935 1.00 98.88 96 MET A CA 1
ATOM 732 C C . MET A 1 96 ? -1.737 -5.531 5.158 1.00 98.88 96 MET A C 1
ATOM 734 O O . MET A 1 96 ? -2.847 -6.063 5.125 1.00 98.88 96 MET A O 1
ATOM 738 N N . MET A 1 97 ? -1.335 -4.797 6.201 1.00 98.69 97 MET A N 1
ATOM 739 C CA . MET A 1 97 ? -2.212 -4.483 7.342 1.00 98.69 97 MET A CA 1
ATOM 740 C C . MET A 1 97 ? -3.403 -3.611 6.919 1.00 98.69 97 MET A C 1
ATOM 742 O O . MET A 1 97 ? -4.542 -3.894 7.290 1.00 98.69 97 MET A O 1
ATOM 746 N N . ALA A 1 98 ? -3.169 -2.589 6.090 1.00 98.56 98 ALA A N 1
ATOM 747 C CA . ALA A 1 98 ? -4.229 -1.735 5.553 1.00 98.56 98 ALA A CA 1
ATOM 748 C C . ALA A 1 98 ? -5.201 -2.507 4.638 1.00 98.56 98 ALA A C 1
ATOM 750 O O . ALA A 1 98 ? -6.416 -2.310 4.715 1.00 98.56 98 ALA A O 1
ATOM 751 N N . ALA A 1 99 ? -4.691 -3.410 3.797 1.00 98.81 99 ALA A N 1
ATOM 752 C CA . ALA A 1 99 ? -5.501 -4.271 2.940 1.00 98.81 99 ALA A CA 1
ATOM 753 C C . ALA A 1 99 ? -6.338 -5.261 3.767 1.00 98.81 99 ALA A C 1
ATOM 755 O O . ALA A 1 99 ? -7.534 -5.409 3.526 1.00 98.81 99 ALA A O 1
ATOM 756 N N . GLU A 1 100 ? -5.754 -5.881 4.795 1.00 98.81 100 GLU A N 1
ATOM 757 C CA . GLU A 1 100 ? -6.487 -6.769 5.701 1.00 98.81 100 GLU A CA 1
ATOM 758 C C . GLU A 1 100 ? -7.590 -6.026 6.469 1.00 98.81 100 GLU A C 1
ATOM 760 O O . GLU A 1 100 ? -8.711 -6.525 6.571 1.00 98.81 100 GLU A O 1
ATOM 765 N N . LEU A 1 101 ? -7.325 -4.803 6.941 1.00 98.69 101 LEU A N 1
ATOM 766 C CA . LEU A 1 101 ? -8.356 -3.959 7.548 1.0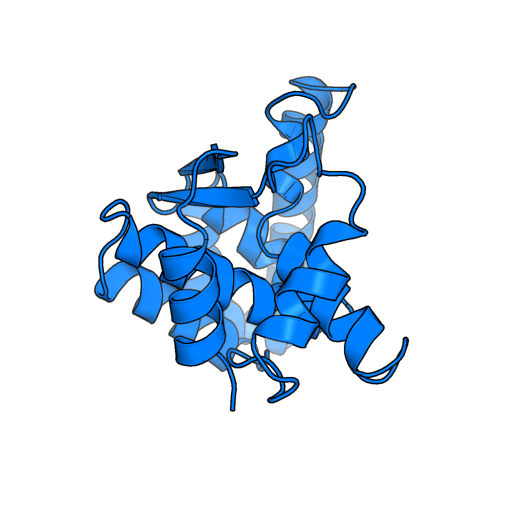0 98.69 101 LEU A CA 1
ATOM 767 C C . LEU A 1 101 ? -9.463 -3.610 6.541 1.00 98.69 101 LEU A C 1
ATOM 769 O O . LEU A 1 101 ? -10.644 -3.716 6.859 1.00 98.69 101 LEU A O 1
ATOM 773 N N . SER A 1 102 ? -9.103 -3.268 5.303 1.00 98.75 102 SER A N 1
ATOM 774 C CA . SER A 1 102 ? -10.072 -2.993 4.229 1.00 98.75 102 SER A CA 1
ATOM 775 C C . SER A 1 102 ? -10.966 -4.207 3.939 1.00 98.75 102 SER A C 1
ATOM 777 O O . SER A 1 102 ? -12.172 -4.062 3.732 1.00 98.75 102 SER A O 1
ATOM 779 N N . ARG A 1 103 ? -10.398 -5.420 3.986 1.00 98.75 103 ARG A N 1
ATOM 780 C CA . ARG A 1 103 ? -11.136 -6.681 3.836 1.00 98.75 103 ARG A CA 1
ATOM 781 C C . ARG A 1 103 ? -12.108 -6.919 4.986 1.00 98.75 103 ARG A C 1
ATOM 783 O O . ARG A 1 103 ? -13.249 -7.309 4.760 1.00 98.75 103 ARG A O 1
ATOM 790 N N . ARG A 1 104 ? -11.674 -6.665 6.221 1.00 98.25 104 ARG A N 1
ATOM 791 C CA . ARG A 1 104 ? -12.506 -6.791 7.430 1.00 98.25 104 ARG A CA 1
ATOM 792 C C . ARG A 1 104 ? -13.680 -5.822 7.450 1.00 98.25 104 ARG A C 1
ATOM 794 O O . ARG A 1 104 ? -14.766 -6.188 7.881 1.00 98.25 104 ARG A O 1
ATOM 801 N N . LEU A 1 105 ? -13.484 -4.625 6.903 1.00 98.19 105 LEU A N 1
ATOM 802 C CA . LEU A 1 105 ? -14.553 -3.648 6.689 1.00 98.19 105 LEU A CA 1
ATOM 803 C C . LEU A 1 105 ? -15.489 -4.019 5.519 1.00 98.19 105 LEU A C 1
ATOM 805 O O . LEU A 1 105 ? -16.465 -3.309 5.274 1.00 98.19 105 LEU A O 1
ATOM 809 N N . GLY A 1 106 ? -15.212 -5.116 4.805 1.00 98.19 106 GLY A N 1
ATOM 810 C CA . GLY A 1 106 ? -16.021 -5.627 3.699 1.00 98.19 106 GLY A CA 1
ATOM 811 C C . GLY A 1 106 ? -15.851 -4.862 2.387 1.00 98.19 106 GLY A C 1
ATOM 812 O O . GLY A 1 106 ? -16.736 -4.929 1.541 1.00 98.19 106 GLY A O 1
ATOM 813 N N . TRP A 1 107 ? -14.772 -4.092 2.224 1.00 98.56 107 TRP A N 1
ATOM 814 C CA . TRP A 1 107 ? -14.583 -3.239 1.042 1.00 98.56 107 TRP A CA 1
ATOM 815 C C . TRP A 1 107 ? -13.861 -3.968 -0.082 1.00 98.56 107 TRP A C 1
ATOM 817 O O . TRP A 1 107 ? -14.232 -3.842 -1.241 1.00 98.56 107 TRP A O 1
ATOM 827 N N . ILE A 1 108 ? -12.881 -4.793 0.274 1.00 98.62 108 ILE A N 1
ATOM 828 C CA . ILE A 1 108 ? -12.201 -5.686 -0.663 1.00 98.62 108 ILE A CA 1
ATOM 829 C C . ILE A 1 108 ? -12.366 -7.135 -0.217 1.00 98.62 108 ILE A C 1
ATOM 831 O O . ILE A 1 108 ? -12.588 -7.413 0.961 1.00 98.62 108 ILE A O 1
ATOM 835 N N . ASP A 1 109 ? -12.261 -8.077 -1.147 1.00 98.50 109 ASP A N 1
ATOM 836 C CA . ASP A 1 109 ? -12.365 -9.499 -0.834 1.00 98.50 109 ASP A CA 1
ATOM 837 C C . ASP A 1 109 ? -10.994 -10.138 -0.532 1.00 98.50 109 ASP A C 1
ATOM 839 O O . ASP A 1 109 ? -9.933 -9.509 -0.597 1.00 98.50 109 ASP A O 1
ATOM 843 N N . ALA A 1 110 ? -11.009 -11.422 -0.168 1.00 98.19 110 ALA A N 1
ATOM 844 C CA . ALA A 1 110 ? -9.784 -12.180 0.078 1.00 98.19 110 ALA A CA 1
ATOM 845 C C . ALA A 1 110 ? -8.920 -12.354 -1.186 1.00 98.19 110 ALA A C 1
ATOM 847 O O . ALA A 1 110 ? -7.702 -12.488 -1.070 1.00 98.19 110 ALA A O 1
ATOM 848 N N . GLY A 1 111 ? -9.523 -12.330 -2.380 1.00 98.62 111 GLY A N 1
ATOM 849 C CA . GLY A 1 111 ? -8.807 -12.429 -3.651 1.00 98.62 111 GLY A CA 1
ATOM 850 C C . GLY A 1 111 ? -7.979 -11.177 -3.938 1.00 98.62 111 GLY A C 1
ATOM 851 O O . GLY A 1 111 ? -6.816 -11.285 -4.319 1.00 98.62 111 GLY A O 1
ATOM 852 N N . ALA A 1 112 ? -8.533 -9.995 -3.672 1.00 98.56 112 ALA A N 1
ATOM 853 C CA . ALA A 1 112 ? -7.827 -8.725 -3.754 1.00 98.56 112 ALA A CA 1
ATOM 854 C C . ALA A 1 112 ? -6.637 -8.689 -2.788 1.00 98.56 112 ALA A C 1
ATOM 856 O O . ALA A 1 112 ? -5.532 -8.337 -3.193 1.00 98.56 112 ALA A O 1
ATOM 857 N N . VAL A 1 113 ? -6.825 -9.124 -1.537 1.00 98.81 1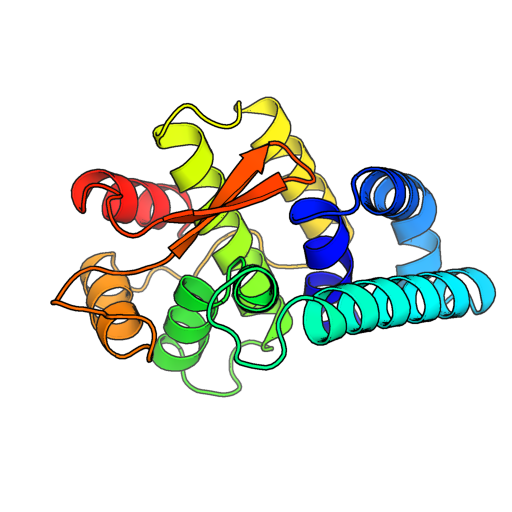13 VAL A N 1
ATOM 858 C CA . VAL A 1 113 ? -5.723 -9.214 -0.564 1.00 98.81 113 VAL A CA 1
ATOM 859 C C . VAL A 1 113 ? -4.634 -10.181 -1.043 1.00 98.81 113 VAL A C 1
ATOM 861 O O . VAL A 1 113 ? -3.458 -9.823 -1.019 1.00 98.81 113 VAL A O 1
ATOM 864 N N . ALA A 1 114 ? -5.007 -11.366 -1.535 1.00 98.69 114 ALA A N 1
ATOM 865 C CA . ALA A 1 114 ? -4.056 -12.350 -2.052 1.00 98.69 114 ALA A CA 1
ATOM 866 C C . ALA A 1 114 ? -3.288 -11.846 -3.287 1.00 98.69 114 ALA A C 1
ATOM 868 O O . ALA A 1 114 ? -2.099 -12.122 -3.428 1.00 98.69 114 ALA A O 1
ATOM 869 N N . ARG A 1 115 ? -3.939 -11.071 -4.164 1.00 98.50 115 ARG A N 1
ATOM 870 C CA . ARG A 1 115 ? -3.304 -10.432 -5.327 1.00 98.50 115 ARG A CA 1
ATOM 871 C C . ARG A 1 115 ? -2.211 -9.446 -4.903 1.00 98.50 115 ARG A C 1
ATOM 873 O O . ARG A 1 115 ? -1.115 -9.475 -5.457 1.00 98.50 115 ARG A O 1
ATOM 880 N N . ILE A 1 116 ? -2.496 -8.611 -3.901 1.00 98.69 116 ILE A N 1
ATOM 881 C CA . ILE A 1 116 ? -1.529 -7.651 -3.343 1.00 98.69 116 ILE A CA 1
ATOM 882 C C . ILE A 1 116 ? -0.357 -8.396 -2.689 1.00 98.69 116 ILE A C 1
ATOM 884 O O . ILE A 1 116 ? 0.801 -8.070 -2.948 1.00 98.69 116 ILE A O 1
ATOM 888 N N . GLU A 1 117 ? -0.658 -9.422 -1.888 1.00 98.75 117 GLU A N 1
ATOM 889 C CA . GLU A 1 117 ? 0.339 -10.259 -1.213 1.00 98.75 117 GLU A CA 1
ATOM 890 C C . GLU A 1 117 ? 1.295 -10.909 -2.217 1.00 98.75 117 GLU A C 1
ATOM 892 O O . GLU A 1 117 ? 2.506 -10.712 -2.129 1.00 98.75 117 GLU A O 1
ATOM 897 N N . ALA A 1 118 ? 0.754 -11.581 -3.237 1.00 98.62 118 ALA A N 1
ATOM 898 C CA . ALA A 1 118 ? 1.544 -12.240 -4.272 1.00 98.62 118 ALA A CA 1
ATOM 899 C C . ALA A 1 118 ? 2.459 -11.260 -5.026 1.00 98.62 118 ALA A C 1
ATOM 901 O O . ALA A 1 118 ? 3.587 -11.607 -5.385 1.00 98.62 118 ALA A O 1
ATOM 902 N N . LEU A 1 119 ? 2.003 -10.027 -5.268 1.00 98.44 119 LEU A N 1
ATOM 903 C CA . LEU A 1 119 ? 2.815 -9.011 -5.933 1.00 98.44 119 LEU A CA 1
ATOM 904 C C . LEU A 1 119 ? 3.996 -8.561 -5.058 1.00 98.44 119 LEU A C 1
ATOM 906 O O . LEU A 1 119 ? 5.124 -8.487 -5.552 1.00 98.44 119 LEU A O 1
ATOM 910 N N . PHE A 1 120 ? 3.767 -8.303 -3.767 1.00 98.62 120 PHE A N 1
ATOM 911 C CA . PHE A 1 120 ? 4.843 -7.952 -2.834 1.00 98.62 120 PHE A CA 1
ATOM 912 C C . PHE A 1 120 ? 5.825 -9.109 -2.610 1.00 98.62 120 PHE A C 1
ATOM 914 O O . PHE A 1 120 ? 7.038 -8.882 -2.625 1.00 98.62 120 PHE A O 1
ATOM 921 N N . GLU A 1 121 ? 5.341 -10.348 -2.493 1.00 98.31 121 GLU A N 1
ATOM 922 C CA . GLU A 1 121 ? 6.196 -11.535 -2.385 1.00 98.31 121 GLU A CA 1
ATOM 923 C C . GLU A 1 121 ? 7.095 -11.687 -3.615 1.00 98.31 121 GLU A C 1
ATOM 925 O O . GLU A 1 121 ? 8.316 -11.825 -3.482 1.00 98.31 121 GLU A O 1
ATOM 930 N N . ARG A 1 122 ? 6.531 -11.572 -4.827 1.00 97.94 122 ARG A N 1
ATOM 931 C CA . ARG A 1 122 ? 7.330 -11.600 -6.062 1.00 97.94 122 ARG A CA 1
ATOM 932 C C . ARG A 1 122 ? 8.333 -10.445 -6.119 1.00 97.94 122 ARG A C 1
ATOM 934 O O . ARG A 1 122 ? 9.440 -10.636 -6.616 1.00 97.94 122 ARG A O 1
ATOM 941 N N . ALA A 1 123 ? 8.000 -9.277 -5.563 1.00 97.75 123 ALA A N 1
ATOM 942 C CA . ALA A 1 123 ? 8.901 -8.125 -5.469 1.00 97.75 123 ALA A CA 1
ATOM 943 C C . ALA A 1 123 ? 10.008 -8.295 -4.407 1.00 97.75 123 ALA A C 1
ATOM 945 O O . ALA A 1 123 ? 10.897 -7.438 -4.301 1.00 97.75 123 ALA A O 1
ATOM 946 N N . 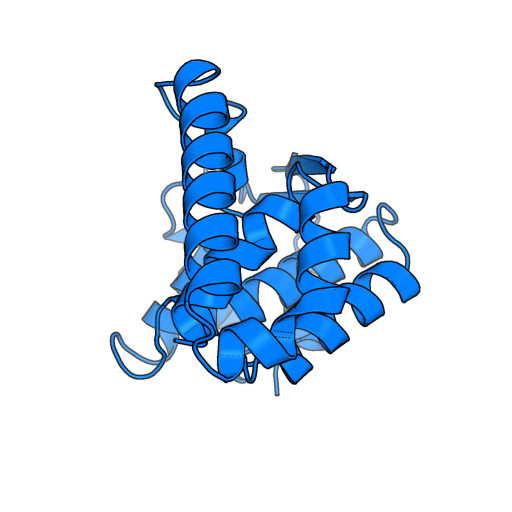ARG A 1 124 ? 9.996 -9.413 -3.664 1.00 97.38 124 ARG A N 1
ATOM 947 C CA . ARG A 1 124 ? 10.895 -9.727 -2.544 1.00 97.38 124 ARG A CA 1
ATOM 948 C C . ARG A 1 124 ? 10.755 -8.726 -1.396 1.00 97.38 124 ARG A C 1
ATOM 950 O O . ARG A 1 124 ? 11.756 -8.289 -0.833 1.00 97.38 124 ARG A O 1
ATOM 957 N N . LEU A 1 125 ? 9.519 -8.329 -1.100 1.00 98.06 125 LEU A N 1
ATOM 958 C CA . LEU A 1 125 ? 9.171 -7.430 -0.003 1.00 98.06 125 LEU A CA 1
ATOM 959 C C . LEU A 1 125 ? 8.464 -8.192 1.127 1.00 98.06 125 LEU A C 1
ATOM 961 O O . LEU A 1 125 ? 7.735 -9.147 0.848 1.00 98.06 125 LEU A O 1
ATOM 965 N N . PRO A 1 126 ? 8.639 -7.783 2.396 1.00 97.69 126 PRO A N 1
ATOM 966 C CA . PRO A 1 126 ? 7.906 -8.382 3.502 1.00 97.69 126 PRO A CA 1
ATOM 967 C C . PRO A 1 126 ? 6.400 -8.142 3.383 1.00 97.69 126 PRO A C 1
ATOM 969 O O . PRO A 1 126 ? 5.950 -7.017 3.178 1.00 97.69 126 PRO A O 1
ATOM 972 N N . VAL A 1 127 ? 5.622 -9.208 3.571 1.00 98.38 127 VAL A N 1
ATOM 973 C CA . VAL A 1 127 ? 4.145 -9.167 3.619 1.00 98.38 127 VAL A CA 1
ATOM 974 C C . VAL A 1 127 ? 3.585 -9.407 5.026 1.00 98.38 127 VAL A C 1
ATOM 976 O O . VAL A 1 127 ? 2.373 -9.442 5.231 1.00 98.38 127 VAL A O 1
ATOM 979 N N . TRP A 1 128 ? 4.481 -9.536 6.006 1.00 98.38 128 TRP A N 1
ATOM 980 C CA . TRP A 1 128 ? 4.191 -9.704 7.427 1.00 98.38 128 TRP A CA 1
ATOM 981 C C . TRP A 1 128 ? 4.978 -8.661 8.209 1.00 98.38 128 TRP A C 1
ATOM 983 O O . TRP A 1 128 ? 6.161 -8.480 7.941 1.00 98.38 128 TRP A O 1
ATOM 993 N N . GLY A 1 129 ? 4.344 -7.989 9.167 1.00 97.38 129 GLY A N 1
ATOM 994 C CA . GLY A 1 129 ? 5.037 -7.131 10.123 1.00 97.38 129 GLY A CA 1
ATOM 995 C C . GLY A 1 129 ? 5.683 -7.934 11.260 1.00 97.38 129 GLY A C 1
ATOM 996 O O . GLY A 1 129 ? 5.303 -9.085 11.498 1.00 97.38 129 GLY A O 1
ATOM 997 N N . PRO A 1 130 ? 6.637 -7.342 11.996 1.00 96.50 130 PRO A N 1
ATOM 998 C CA . PRO A 1 130 ? 7.239 -7.964 13.173 1.00 96.50 130 PRO A CA 1
ATOM 999 C C . PRO A 1 130 ? 6.238 -8.140 14.325 1.00 96.50 130 PRO A C 1
ATOM 1001 O O . PRO A 1 130 ? 5.393 -7.272 14.577 1.00 96.50 130 PRO A O 1
ATOM 1004 N N . ARG A 1 131 ? 6.384 -9.223 15.098 1.00 94.56 131 ARG A N 1
ATOM 1005 C CA . ARG A 1 131 ? 5.651 -9.467 16.359 1.00 94.56 131 ARG A CA 1
ATOM 1006 C C . ARG A 1 131 ? 6.074 -8.536 17.500 1.00 94.56 131 ARG A C 1
ATOM 1008 O O . ARG A 1 131 ? 6.754 -8.942 18.436 1.00 94.56 131 ARG A O 1
ATOM 1015 N N . MET A 1 132 ? 5.610 -7.291 17.448 1.00 94.75 132 MET A N 1
ATOM 1016 C CA . MET A 1 132 ? 5.793 -6.307 18.527 1.00 94.75 132 MET A CA 1
ATOM 1017 C C . MET A 1 132 ? 4.642 -6.289 19.549 1.00 94.75 132 MET A C 1
ATOM 1019 O O . MET A 1 132 ? 4.776 -5.678 20.604 1.00 94.75 132 MET A O 1
ATOM 1023 N N . GLY A 1 133 ? 3.521 -6.954 19.242 1.00 94.19 133 GLY A N 1
ATOM 1024 C CA . GLY A 1 133 ? 2.272 -6.879 20.013 1.00 94.19 133 GLY A CA 1
ATOM 1025 C C . GLY A 1 133 ? 1.353 -5.755 19.527 1.00 94.19 133 GLY A C 1
ATOM 1026 O O . GLY A 1 133 ? 1.819 -4.681 19.146 1.00 94.19 133 GLY A O 1
ATOM 1027 N N . VAL A 1 134 ? 0.042 -6.008 19.506 1.00 95.81 134 VAL A N 1
ATOM 1028 C CA . VAL A 1 134 ? -0.964 -5.079 18.955 1.00 95.81 134 VAL A CA 1
ATOM 1029 C C . VAL A 1 134 ? -0.943 -3.740 19.688 1.00 95.81 134 VAL A C 1
ATOM 1031 O O . VAL A 1 134 ? -0.994 -2.688 19.054 1.00 95.81 134 VAL A O 1
ATOM 1034 N N . GLU A 1 135 ? -0.808 -3.771 21.011 1.00 94.81 135 GLU A N 1
ATOM 1035 C CA . GLU A 1 135 ? -0.775 -2.587 21.866 1.00 94.81 135 GLU A CA 1
ATOM 1036 C C . GLU A 1 135 ? 0.368 -1.657 21.464 1.00 94.81 135 GLU A C 1
ATOM 1038 O O . GLU A 1 135 ? 0.173 -0.447 21.355 1.00 94.81 135 GLU A O 1
ATOM 1043 N N . ARG A 1 136 ? 1.541 -2.230 21.160 1.00 95.38 136 ARG A N 1
ATOM 1044 C CA . ARG A 1 136 ? 2.714 -1.464 20.740 1.00 95.38 136 ARG A CA 1
ATOM 1045 C C . ARG A 1 136 ? 2.515 -0.820 19.372 1.00 95.38 136 ARG A C 1
ATOM 1047 O O . ARG A 1 136 ? 2.902 0.330 19.187 1.00 95.38 136 ARG A O 1
ATOM 1054 N N . TYR A 1 137 ? 1.896 -1.522 18.422 1.00 95.81 137 TYR A N 1
ATOM 1055 C CA . TYR A 1 137 ? 1.538 -0.922 17.133 1.00 95.81 137 TYR A CA 1
ATOM 1056 C C . TYR A 1 137 ? 0.579 0.252 17.316 1.00 95.81 137 TYR A C 1
ATOM 1058 O O . TYR A 1 137 ? 0.843 1.330 16.796 1.00 95.81 137 TYR A O 1
ATOM 1066 N N . VAL A 1 138 ? -0.506 0.066 18.073 1.00 93.12 138 VAL A N 1
ATOM 1067 C CA . VAL A 1 138 ? -1.520 1.111 18.289 1.00 93.12 138 VAL A CA 1
ATOM 1068 C C . VAL A 1 138 ? -0.921 2.331 18.993 1.00 93.12 138 VAL A C 1
ATOM 1070 O O . VAL A 1 138 ? -1.183 3.459 18.575 1.00 93.12 138 VAL A O 1
ATOM 1073 N N . GLU A 1 139 ? -0.077 2.119 20.006 1.00 92.94 139 GLU A N 1
ATOM 1074 C CA . GLU A 1 139 ? 0.680 3.182 20.677 1.00 92.94 139 GLU A CA 1
ATOM 1075 C C . GLU A 1 139 ? 1.522 3.976 19.667 1.00 92.94 139 GLU A C 1
ATOM 1077 O O . GLU A 1 139 ? 1.370 5.192 19.552 1.00 92.94 139 GLU A O 1
ATOM 1082 N N . LEU A 1 140 ? 2.355 3.299 18.873 1.00 93.62 140 LEU A N 1
ATOM 1083 C CA . LEU A 1 140 ? 3.241 3.951 17.906 1.00 93.62 140 LEU A CA 1
ATOM 1084 C C . LEU A 1 140 ? 2.476 4.652 16.776 1.00 93.62 140 LEU A C 1
ATOM 1086 O O . LEU A 1 140 ? 2.848 5.753 16.375 1.00 93.62 140 LEU A O 1
ATOM 1090 N N . MET A 1 141 ? 1.376 4.063 16.303 1.00 91.88 141 MET A N 1
ATOM 1091 C CA . MET A 1 141 ? 0.496 4.677 15.307 1.00 91.88 141 MET A CA 1
ATOM 1092 C C . MET A 1 141 ? -0.156 5.961 15.837 1.00 91.88 141 MET A C 1
ATOM 1094 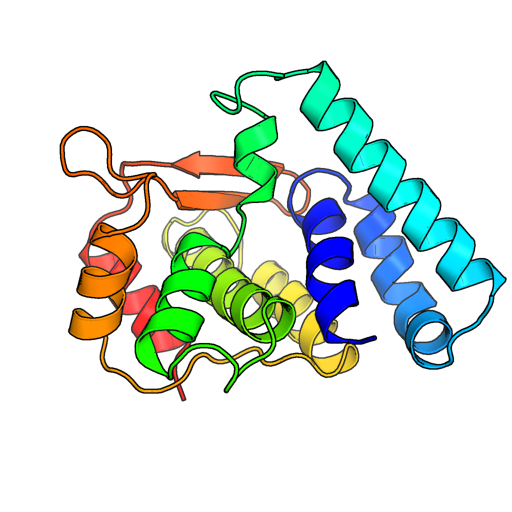O O . MET A 1 141 ? -0.390 6.887 15.064 1.00 91.88 141 MET A O 1
ATOM 1098 N N . SER A 1 142 ? -0.437 6.044 17.143 1.00 84.62 142 SER A N 1
ATOM 1099 C CA . SER A 1 142 ? -1.058 7.225 17.760 1.00 84.62 142 SER A CA 1
ATOM 1100 C C . SER A 1 142 ? -0.143 8.457 17.809 1.00 84.62 142 SER A C 1
ATOM 1102 O O . SER A 1 142 ? -0.623 9.579 17.965 1.00 84.62 142 SER A O 1
ATOM 1104 N N . HIS A 1 143 ? 1.166 8.260 17.635 1.00 77.62 143 HIS A N 1
ATOM 1105 C CA . HIS A 1 143 ? 2.149 9.338 17.533 1.00 77.62 143 HIS A CA 1
ATOM 1106 C C . HIS A 1 143 ? 2.324 9.869 16.101 1.00 77.62 143 HIS A C 1
ATOM 1108 O O . HIS A 1 143 ? 2.982 10.895 15.908 1.00 77.62 143 HIS A O 1
ATOM 1114 N N . ASP A 1 144 ? 1.738 9.208 15.097 1.00 74.12 144 ASP A N 1
ATOM 1115 C CA . ASP A 1 144 ? 1.727 9.707 13.722 1.00 74.12 144 ASP A CA 1
ATOM 1116 C C . ASP A 1 144 ? 0.844 10.965 13.624 1.00 74.12 144 ASP A C 1
ATOM 1118 O O . ASP A 1 144 ? -0.198 11.086 14.273 1.00 74.12 144 ASP A O 1
ATOM 1122 N N . LYS A 1 145 ? 1.242 11.924 12.781 1.00 60.16 145 LYS A N 1
ATOM 1123 C CA . LYS A 1 145 ? 0.600 13.248 12.647 1.00 60.16 145 LYS A CA 1
ATOM 1124 C C . LYS A 1 145 ? -0.847 13.200 12.118 1.00 60.16 145 LYS A C 1
ATOM 1126 O O . LYS A 1 145 ? -1.454 14.249 11.929 1.00 60.16 145 LYS A O 1
ATOM 1131 N N . LYS A 1 146 ? -1.394 12.008 11.865 1.00 64.06 146 LYS A N 1
ATOM 1132 C CA . LYS A 1 146 ? -2.737 11.754 11.316 1.00 64.06 146 LYS A CA 1
ATOM 1133 C C . LYS A 1 146 ? -3.795 11.428 12.375 1.00 64.06 146 LYS A C 1
ATOM 1135 O O . LYS A 1 146 ? -4.886 10.968 12.032 1.00 64.06 146 LYS A O 1
ATOM 1140 N N . VAL A 1 147 ? -3.499 11.659 13.652 1.00 62.25 147 VAL A N 1
ATOM 1141 C CA . VAL A 1 147 ? -4.508 11.620 14.715 1.00 62.25 147 VAL A CA 1
ATOM 1142 C C . VAL A 1 147 ? -5.209 12.972 14.794 1.00 62.25 147 VAL A C 1
ATOM 1144 O O . VAL A 1 147 ? -4.624 13.968 15.211 1.00 62.25 147 VAL A O 1
ATOM 1147 N N . GLU A 1 148 ? -6.486 13.002 14.422 1.00 61.00 148 GLU A N 1
ATOM 1148 C CA . GLU A 1 148 ? -7.338 14.187 14.535 1.00 61.00 148 GLU A CA 1
ATOM 1149 C C . GLU A 1 148 ? -8.511 13.857 15.464 1.00 61.00 148 GLU A C 1
ATOM 1151 O O . GLU A 1 148 ? -9.164 12.824 15.315 1.00 61.00 148 GLU A O 1
ATOM 1156 N N . ALA A 1 149 ? -8.736 14.691 16.484 1.00 60.25 149 ALA A N 1
ATOM 1157 C CA . ALA A 1 149 ? -9.755 14.474 17.520 1.00 60.25 149 ALA A CA 1
ATOM 1158 C C . ALA A 1 149 ? -9.696 13.088 18.216 1.00 60.25 149 ALA A C 1
ATOM 1160 O O . ALA A 1 149 ? -10.724 12.538 18.610 1.00 60.25 149 ALA A O 1
ATOM 1161 N N . GLY A 1 150 ? -8.496 12.512 18.365 1.00 66.62 150 GLY A N 1
ATOM 1162 C CA . GLY A 1 150 ? -8.293 11.210 19.018 1.00 66.62 150 GLY A CA 1
ATOM 1163 C C . GLY A 1 150 ? -8.660 9.995 18.159 1.00 66.62 150 GLY A C 1
ATOM 1164 O O . GLY A 1 150 ? -8.674 8.877 18.670 1.00 66.62 150 GLY A O 1
ATOM 1165 N N . LYS A 1 151 ? -8.943 10.189 16.864 1.00 73.75 151 LYS A N 1
ATOM 1166 C CA . LYS A 1 151 ? -9.213 9.109 15.908 1.00 73.75 151 LYS A CA 1
ATOM 1167 C C . LYS A 1 151 ? -8.037 8.931 14.948 1.00 73.75 151 LYS A C 1
ATOM 1169 O O . LYS A 1 151 ? -7.528 9.903 14.392 1.00 73.75 151 LYS A O 1
ATOM 1174 N N . LEU A 1 152 ? -7.625 7.682 14.733 1.00 84.31 152 LEU A N 1
ATOM 1175 C CA . LEU A 1 152 ? -6.607 7.318 13.744 1.00 84.31 152 LEU A CA 1
ATOM 1176 C C . LEU A 1 152 ? -7.192 7.436 12.333 1.00 84.31 152 LEU A C 1
ATOM 1178 O O . LEU A 1 152 ? -8.046 6.635 11.952 1.00 84.31 152 LEU A O 1
ATOM 1182 N N . ARG A 1 153 ? -6.728 8.413 11.543 1.00 89.25 153 ARG A N 1
ATOM 1183 C CA . ARG A 1 153 ? -7.053 8.489 10.113 1.00 89.25 153 ARG A CA 1
ATOM 1184 C C . ARG A 1 153 ? -6.105 7.581 9.332 1.00 89.25 153 ARG A C 1
ATOM 1186 O O . ARG A 1 153 ? -4.900 7.820 9.275 1.00 89.25 153 ARG A O 1
ATOM 1193 N N . LEU A 1 154 ? -6.660 6.538 8.727 1.00 93.50 154 LEU A N 1
ATOM 1194 C CA . LEU A 1 154 ? -5.934 5.541 7.943 1.00 93.50 154 LEU A CA 1
ATOM 1195 C C . LEU A 1 154 ? -6.265 5.692 6.461 1.00 93.50 154 LEU A C 1
ATOM 1197 O O . LEU A 1 154 ? -7.392 6.026 6.102 1.00 93.50 154 LEU A O 1
ATOM 1201 N N . VAL A 1 155 ? -5.296 5.409 5.595 1.00 96.06 155 VAL A N 1
ATOM 1202 C CA . VAL A 1 155 ? -5.559 5.217 4.166 1.00 96.06 155 VAL A CA 1
ATOM 1203 C C . VAL A 1 155 ? -5.828 3.737 3.931 1.00 96.06 155 VAL A C 1
ATOM 1205 O O . VAL A 1 155 ? -4.992 2.899 4.269 1.00 96.06 155 VAL A O 1
ATOM 1208 N N . LEU A 1 156 ? -6.994 3.434 3.371 1.00 98.00 156 LEU A N 1
ATOM 1209 C CA . LEU A 1 156 ? -7.522 2.088 3.145 1.00 98.00 156 LEU A CA 1
ATOM 1210 C C . LEU A 1 156 ? -8.016 1.951 1.700 1.00 98.00 156 LEU A C 1
ATOM 1212 O O . LEU A 1 156 ? -8.174 2.951 1.003 1.00 98.00 156 LEU A O 1
ATOM 1216 N N . LEU A 1 157 ? -8.279 0.726 1.251 1.00 98.50 157 LEU A N 1
ATOM 1217 C CA . LEU A 1 157 ? -8.746 0.437 -0.105 1.00 98.50 157 LEU A CA 1
ATOM 1218 C C . LEU A 1 157 ? -10.263 0.238 -0.114 1.00 98.50 157 LEU A C 1
ATOM 1220 O O . LEU A 1 157 ? -10.775 -0.632 0.588 1.00 98.50 157 LEU A O 1
ATOM 1224 N N . ARG A 1 158 ? -10.984 1.017 -0.926 1.00 97.88 158 ARG A N 1
ATOM 1225 C CA . ARG A 1 158 ? -12.381 0.707 -1.273 1.00 97.88 158 ARG A CA 1
ATOM 1226 C C . ARG A 1 158 ? -12.460 -0.394 -2.314 1.00 97.88 158 ARG A C 1
ATOM 1228 O O . ARG A 1 158 ? -13.323 -1.247 -2.218 1.00 97.88 158 ARG A O 1
ATOM 1235 N N . GLU A 1 159 ? -11.529 -0.366 -3.252 1.00 97.56 159 GLU A N 1
ATOM 1236 C CA . GLU A 1 159 ? -11.249 -1.393 -4.246 1.00 97.56 159 GLU A CA 1
ATOM 1237 C C . GLU A 1 159 ? -9.802 -1.203 -4.726 1.00 97.56 159 GLU A C 1
ATOM 1239 O O . GLU A 1 159 ? -9.136 -0.225 -4.371 1.00 97.56 159 GLU A O 1
ATOM 1244 N N . ILE A 1 160 ? -9.277 -2.142 -5.512 1.00 97.69 160 ILE A N 1
ATOM 1245 C CA . ILE A 1 160 ? -7.960 -1.961 -6.130 1.00 97.69 160 ILE A CA 1
ATOM 1246 C C . ILE A 1 160 ? -8.038 -0.809 -7.134 1.00 97.69 160 ILE A C 1
ATOM 1248 O O . ILE A 1 160 ? -8.853 -0.841 -8.050 1.00 97.69 160 ILE A O 1
ATOM 1252 N N . GLY A 1 161 ? -7.158 0.178 -6.981 1.00 97.00 161 GLY A N 1
ATOM 1253 C CA . GLY A 1 161 ? -7.187 1.407 -7.769 1.00 97.00 161 GLY A CA 1
ATOM 1254 C C . GLY A 1 161 ? -8.084 2.494 -7.173 1.00 97.00 161 GLY A C 1
ATOM 1255 O O . GLY A 1 161 ? -8.239 3.534 -7.800 1.00 97.00 161 GLY A O 1
ATOM 1256 N N . CYS A 1 162 ? -8.657 2.291 -5.979 1.00 96.94 162 CYS A N 1
ATOM 1257 C CA . CYS A 1 162 ? -9.426 3.314 -5.273 1.00 96.94 162 CYS A CA 1
ATOM 1258 C C . CYS A 1 162 ? -9.145 3.271 -3.766 1.00 96.94 162 CYS A C 1
ATOM 1260 O O . CYS A 1 162 ? -9.723 2.475 -3.015 1.00 96.94 162 CYS A O 1
ATOM 1262 N N . ALA A 1 163 ? -8.264 4.157 -3.305 1.00 97.38 163 ALA A N 1
ATOM 1263 C CA . ALA A 1 163 ? -8.026 4.371 -1.883 1.00 97.38 163 ALA A CA 1
ATOM 1264 C C . ALA A 1 163 ? -8.889 5.498 -1.308 1.00 97.38 163 ALA A C 1
ATOM 1266 O O . ALA A 1 163 ? -9.247 6.457 -1.988 1.00 97.38 163 ALA A O 1
ATOM 1267 N N . VAL A 1 164 ? -9.173 5.407 -0.012 1.00 95.69 164 VAL A N 1
ATOM 1268 C CA . VAL A 1 164 ? -9.876 6.441 0.750 1.00 95.69 164 VAL A CA 1
ATOM 1269 C C . VAL A 1 164 ? -9.186 6.681 2.077 1.00 95.69 164 VAL A C 1
ATOM 1271 O O . VAL A 1 164 ? -8.599 5.772 2.667 1.00 95.69 164 VAL A O 1
ATOM 1274 N N . MET A 1 165 ? -9.317 7.900 2.590 1.00 93.56 165 MET A N 1
ATOM 1275 C CA . MET A 1 165 ? -8.999 8.159 3.983 1.00 93.56 165 MET A CA 1
ATOM 1276 C C . MET A 1 165 ? -10.199 7.833 4.868 1.00 93.56 165 MET A C 1
ATOM 1278 O O . MET A 1 165 ? -11.321 8.256 4.592 1.00 93.56 165 MET A O 1
ATOM 1282 N N . HIS A 1 166 ? -9.962 7.101 5.949 1.00 92.69 166 HIS A N 1
ATOM 1283 C CA . HIS A 1 166 ? -10.998 6.652 6.860 1.00 92.69 166 HIS A CA 1
ATOM 1284 C C . HIS A 1 166 ? -10.559 6.819 8.315 1.00 92.69 166 HIS A C 1
ATOM 1286 O O . HIS A 1 166 ? -9.525 6.298 8.721 1.00 92.69 166 HIS A O 1
ATOM 1292 N N . GLY A 1 167 ? -11.349 7.559 9.096 1.00 89.19 167 GLY A N 1
ATOM 1293 C CA . GLY A 1 167 ? -11.091 7.833 10.516 1.00 89.19 167 GLY A CA 1
ATOM 1294 C C . GLY A 1 167 ? -12.039 7.120 11.479 1.00 89.19 167 GLY A C 1
ATOM 1295 O O . GLY A 1 167 ? -12.068 7.463 12.655 1.00 89.19 167 GLY A O 1
ATOM 1296 N N . GLU A 1 168 ? -12.860 6.182 11.000 1.00 87.31 168 GLU A N 1
ATOM 1297 C CA . GLU A 1 168 ? -13.923 5.546 11.800 1.00 87.31 168 GLU A CA 1
ATOM 1298 C C . GLU A 1 168 ? -13.781 4.022 11.890 1.00 87.31 168 GLU A C 1
ATOM 1300 O O . GLU A 1 168 ? -14.715 3.335 12.299 1.00 87.31 168 GLU A O 1
ATOM 1305 N N . ALA A 1 169 ? -12.605 3.486 11.545 1.00 91.06 169 ALA A N 1
ATOM 1306 C CA . ALA A 1 169 ? -12.332 2.064 11.699 1.00 91.06 169 ALA A CA 1
ATOM 1307 C C . ALA A 1 169 ? -12.431 1.674 13.189 1.00 91.06 169 ALA A C 1
ATOM 1309 O O . ALA A 1 169 ? -11.764 2.301 14.022 1.00 91.06 169 ALA A O 1
ATOM 1310 N N . PRO A 1 170 ? -13.224 0.646 13.553 1.00 93.94 170 PRO A N 1
ATOM 1311 C CA . PRO A 1 170 ? -13.296 0.177 14.930 1.00 93.94 170 PRO A CA 1
ATOM 1312 C C . PRO A 1 170 ? -11.920 -0.272 15.427 1.00 93.94 170 PRO A C 1
ATOM 1314 O O . PRO A 1 170 ? -11.216 -1.009 14.735 1.00 93.94 170 PRO A O 1
ATOM 1317 N N . ALA A 1 171 ? -11.555 0.113 16.653 1.00 92.94 171 ALA A N 1
ATOM 1318 C CA . ALA A 1 171 ? -10.270 -0.262 17.248 1.00 92.94 171 ALA A CA 1
ATOM 1319 C C . ALA A 1 171 ? -10.054 -1.788 17.274 1.00 92.94 171 ALA A C 1
ATOM 1321 O O . ALA A 1 171 ? -8.937 -2.254 17.065 1.00 92.94 171 ALA A O 1
ATOM 1322 N N . SER A 1 172 ? -11.129 -2.564 17.455 1.00 95.88 172 SER A N 1
ATOM 1323 C CA . SER A 1 172 ? -11.105 -4.029 17.395 1.00 95.88 172 SER A CA 1
ATOM 1324 C C . SER A 1 172 ? -10.706 -4.569 16.020 1.00 95.88 172 SER A C 1
ATOM 1326 O O . SER A 1 172 ? -9.970 -5.548 15.947 1.00 95.88 172 SER A O 1
ATOM 1328 N N . GLU A 1 173 ? -11.141 -3.932 14.929 1.00 97.75 173 GLU A N 1
ATOM 1329 C CA . GLU A 1 173 ? -10.770 -4.356 13.574 1.00 97.75 173 GLU A CA 1
ATOM 1330 C C . GLU A 1 173 ? -9.341 -3.948 13.223 1.00 97.75 173 GLU A C 1
ATOM 1332 O O . GLU A 1 173 ? -8.632 -4.719 12.580 1.00 97.75 173 GLU A O 1
ATOM 1337 N N . ILE A 1 174 ? -8.884 -2.778 13.688 1.00 96.62 174 ILE A N 1
ATOM 1338 C CA . ILE A 1 174 ? -7.476 -2.370 13.557 1.00 96.62 174 ILE A CA 1
ATOM 1339 C C . ILE A 1 174 ? -6.579 -3.393 14.267 1.00 96.62 174 ILE A C 1
ATOM 1341 O O . ILE A 1 174 ? -5.633 -3.905 13.669 1.00 96.62 174 ILE A O 1
ATOM 1345 N N . ALA A 1 175 ? -6.909 -3.732 15.516 1.00 96.62 175 ALA A N 1
ATOM 1346 C CA . ALA A 1 175 ? -6.200 -4.733 16.306 1.00 96.62 175 ALA A CA 1
ATOM 1347 C C . ALA A 1 175 ? -6.154 -6.096 15.601 1.00 96.62 175 ALA A C 1
ATOM 1349 O O . ALA A 1 175 ? -5.081 -6.674 15.431 1.00 96.62 175 ALA A O 1
ATOM 1350 N N . ALA A 1 176 ? -7.304 -6.576 15.125 1.00 97.88 176 ALA A N 1
ATOM 1351 C CA . ALA A 1 176 ? -7.400 -7.866 14.457 1.00 97.88 176 ALA A CA 1
ATOM 1352 C C . ALA A 1 176 ? -6.684 -7.892 13.093 1.00 97.88 176 ALA A C 1
ATOM 1354 O O . ALA A 1 176 ? -6.187 -8.943 12.685 1.00 97.88 176 ALA A O 1
ATOM 1355 N N . ALA A 1 177 ? -6.605 -6.760 12.385 1.00 98.12 177 ALA A N 1
ATOM 1356 C CA . ALA A 1 177 ? -5.828 -6.643 11.153 1.00 98.12 177 ALA A CA 1
ATOM 1357 C C . ALA A 1 177 ? -4.316 -6.703 11.417 1.00 98.12 177 ALA A C 1
ATOM 1359 O O . ALA A 1 177 ? -3.604 -7.396 10.691 1.00 98.12 177 ALA A O 1
ATOM 1360 N N . ILE A 1 178 ? -3.837 -6.030 12.471 1.00 97.94 178 ILE A N 1
ATOM 1361 C CA . ILE A 1 178 ? -2.436 -6.104 12.913 1.00 97.94 178 ILE A CA 1
ATOM 1362 C C . ILE A 1 178 ? -2.097 -7.542 13.315 1.00 97.94 178 ILE A C 1
ATOM 1364 O O . ILE A 1 178 ? -1.129 -8.110 12.817 1.00 97.94 178 ILE A O 1
ATOM 1368 N N . GLU A 1 179 ? -2.911 -8.160 14.172 1.00 97.12 179 GLU A N 1
ATOM 1369 C CA . GLU A 1 179 ? -2.690 -9.532 14.639 1.00 97.12 179 GLU A CA 1
ATOM 1370 C C . GLU A 1 179 ? -2.658 -10.534 13.476 1.00 97.12 179 GLU A C 1
ATOM 1372 O O . GLU A 1 179 ? -1.755 -11.367 13.388 1.00 97.12 179 GLU A O 1
ATOM 1377 N N . ALA A 1 180 ? -3.579 -10.395 12.518 1.00 97.44 180 ALA A N 1
ATOM 1378 C CA . ALA A 1 180 ? -3.636 -11.239 11.329 1.00 97.44 180 ALA A CA 1
ATOM 1379 C C . ALA A 1 180 ? -2.470 -11.026 10.350 1.00 97.44 180 ALA A C 1
ATOM 1381 O O . ALA A 1 180 ? -2.353 -11.804 9.404 1.00 97.44 180 ALA A O 1
ATOM 1382 N N . ARG A 1 181 ? -1.628 -9.999 10.537 1.00 97.75 181 ARG A N 1
ATOM 1383 C CA . ARG A 1 181 ? -0.517 -9.638 9.640 1.00 97.75 181 ARG A CA 1
ATOM 1384 C C . ARG A 1 181 ? 0.827 -9.462 10.350 1.00 97.75 181 ARG A C 1
ATOM 1386 O O . ARG A 1 181 ? 1.743 -8.886 9.769 1.00 97.75 181 ARG A O 1
ATOM 1393 N N . CYS A 1 182 ? 0.993 -10.047 11.537 1.00 95.38 182 CYS A N 1
ATOM 1394 C CA . CYS A 1 182 ? 2.268 -10.086 12.262 1.00 95.38 182 CYS A CA 1
ATOM 1395 C C . CYS A 1 182 ? 2.813 -11.518 12.408 1.00 95.38 182 CYS A C 1
ATOM 1397 O O . CYS A 1 182 ? 2.083 -12.435 12.796 1.00 95.38 182 CYS A O 1
ATOM 1399 N N . ARG A 1 183 ? 4.107 -11.728 12.133 1.00 90.56 183 ARG A N 1
ATOM 1400 C CA . ARG A 1 183 ? 4.801 -13.022 12.300 1.00 90.56 183 ARG A CA 1
ATOM 1401 C C . ARG A 1 183 ? 6.152 -12.899 12.990 1.00 90.56 183 ARG A C 1
ATOM 1403 O O . ARG A 1 183 ? 6.707 -11.782 13.042 1.00 90.56 183 ARG A O 1
#

Sequence (183 aa):
LSAGLAEVIKYGLIRDPEFLVWLEANLDRLLARDTEALAWAIERSCRNKAEVVAADETEQGERALLNLGHTFGHAIETGLGYGEWLHGEAVAAGTMMAAELSRRLGWIDAGAVARIEALFERARLPVWGPRMGVERYVELMSHDKKVEAGKLRLVLLREIGCAVMHGEAPASEIAAAIEARCR

pLDDT: mean 93.83, std 7.92, range [60.16, 98.88]

Secondary structure (DSSP, 8-state):
-HHHHHHHHHHHHHT-HHHHHHHHHHHHHHHTT-HHHHHHHHHHHHHHHHHHHHH-TTSSSGGGGGGTTHHHHHHHHHHH-TTSS-HHHHHHHHHHHHHHHHHHTTSS-HHHHHHHHHHHHHTT---SB----HHHHHHHHHTSTTEETTEE-EEEEEETTEEEEES---HHHHHHHHHTTB-